Protein AF-A0A159YZ27-F1 (afdb_monomer_lite)

Structure (mmCIF, N/CA/C/O backbone):
data_AF-A0A159YZ27-F1
#
_entry.id   AF-A0A159YZ27-F1
#
loop_
_atom_site.group_PDB
_atom_site.id
_atom_site.type_symbol
_atom_site.label_atom_id
_atom_site.label_alt_id
_atom_site.label_comp_id
_atom_site.label_asym_id
_atom_site.label_entity_id
_atom_site.label_seq_id
_atom_site.pdb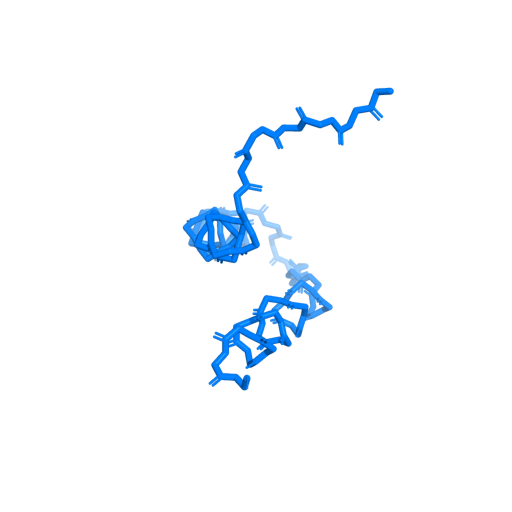x_PDB_ins_code
_atom_site.Cartn_x
_atom_site.Cartn_y
_atom_site.Cartn_z
_atom_site.occupancy
_atom_site.B_iso_or_equiv
_atom_site.auth_seq_id
_atom_site.auth_comp_id
_atom_site.auth_asym_id
_atom_site.auth_atom_id
_atom_site.pdbx_PDB_model_num
ATOM 1 N N . MET A 1 1 ? 10.343 -7.892 16.419 1.00 52.47 1 MET A N 1
ATOM 2 C CA . MET A 1 1 ? 10.545 -7.088 15.191 1.00 52.47 1 MET A CA 1
ATOM 3 C C . MET A 1 1 ? 9.183 -6.624 14.700 1.00 52.47 1 MET A C 1
ATOM 5 O O . MET A 1 1 ? 8.254 -7.409 14.818 1.00 52.47 1 MET A O 1
ATOM 9 N N . GLY A 1 2 ? 9.059 -5.386 14.208 1.00 67.50 2 GLY A N 1
ATOM 10 C CA . GLY A 1 2 ? 7.785 -4.846 13.702 1.00 67.50 2 GLY A CA 1
ATOM 11 C C . GLY A 1 2 ? 7.182 -3.685 14.501 1.00 67.50 2 GLY A C 1
ATOM 12 O O . GLY A 1 2 ? 5.970 -3.620 14.628 1.00 67.50 2 GLY A O 1
ATOM 13 N N . GLN A 1 3 ? 7.994 -2.773 15.039 1.00 64.88 3 GLN A N 1
ATOM 14 C CA . GLN A 1 3 ? 7.498 -1.480 15.527 1.00 64.88 3 GLN A CA 1
ATOM 15 C C . GLN A 1 3 ? 8.107 -0.375 14.666 1.00 64.88 3 GLN A C 1
ATOM 17 O O . GLN A 1 3 ? 9.061 0.288 15.058 1.00 64.88 3 GLN A O 1
ATOM 22 N N . GLY A 1 4 ? 7.616 -0.249 13.433 1.00 70.81 4 GLY A N 1
ATOM 23 C CA . GLY A 1 4 ? 7.775 1.014 12.719 1.00 70.81 4 GLY A CA 1
ATOM 24 C C . GLY A 1 4 ? 6.920 2.055 13.438 1.00 70.81 4 GLY A C 1
ATOM 25 O O . GLY A 1 4 ? 5.789 1.748 13.797 1.00 70.81 4 GLY A O 1
ATOM 26 N N . GLY A 1 5 ? 7.445 3.257 13.671 1.00 82.25 5 GLY A N 1
ATOM 27 C CA . GLY A 1 5 ? 6.755 4.307 14.436 1.00 82.25 5 GLY A CA 1
ATOM 28 C C . GLY A 1 5 ? 5.545 4.943 13.741 1.00 82.25 5 GLY A C 1
ATOM 29 O O . GLY A 1 5 ? 5.064 5.966 14.209 1.00 82.25 5 GLY A O 1
ATOM 30 N N . GLY A 1 6 ? 5.086 4.378 12.622 1.00 85.38 6 GLY A N 1
ATOM 31 C CA . GLY A 1 6 ? 3.987 4.927 11.839 1.00 85.38 6 GLY A CA 1
ATOM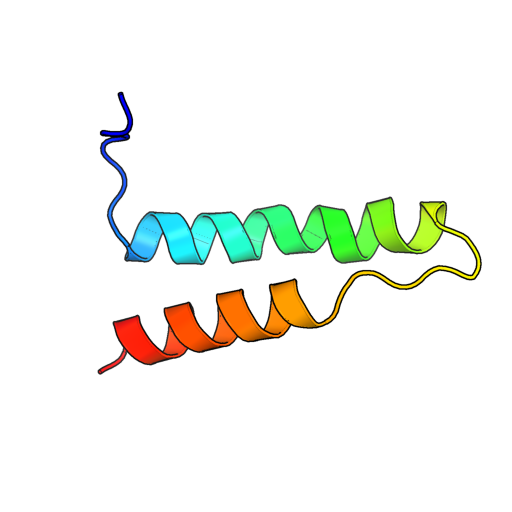 32 C C . GLY A 1 6 ? 2.629 4.592 12.448 1.00 85.38 6 GLY A C 1
ATOM 33 O O . GLY A 1 6 ? 2.332 3.438 12.763 1.00 85.38 6 GLY A O 1
ATOM 34 N N . SER A 1 7 ? 1.787 5.606 12.564 1.00 89.50 7 SER A N 1
ATOM 35 C CA . SER A 1 7 ? 0.366 5.488 12.861 1.00 89.50 7 SER A CA 1
ATOM 36 C C . SER A 1 7 ? -0.385 4.743 11.753 1.00 89.50 7 SER A C 1
ATOM 38 O O . SER A 1 7 ? 0.053 4.634 10.603 1.00 89.50 7 SER A O 1
ATOM 40 N N . ALA A 1 8 ? -1.585 4.264 12.078 1.00 87.31 8 ALA A N 1
ATOM 41 C CA . ALA A 1 8 ? -2.464 3.649 11.089 1.00 87.31 8 ALA A CA 1
ATOM 42 C C . ALA A 1 8 ? -2.838 4.625 9.950 1.00 87.31 8 ALA A C 1
ATOM 44 O O . ALA A 1 8 ? -2.993 4.198 8.804 1.00 87.31 8 ALA A O 1
ATOM 45 N N . ALA A 1 9 ? -2.909 5.931 10.237 1.00 89.50 9 ALA A N 1
ATOM 46 C CA . ALA A 1 9 ? -3.132 6.973 9.237 1.00 89.50 9 ALA A CA 1
ATOM 47 C C . ALA A 1 9 ? -1.965 7.082 8.245 1.00 89.50 9 ALA A C 1
ATOM 49 O O . ALA A 1 9 ? -2.191 7.038 7.034 1.00 89.50 9 ALA A O 1
ATOM 50 N N . GLU A 1 10 ? -0.727 7.128 8.746 1.00 91.25 10 GLU A N 1
ATOM 51 C CA . GLU A 1 10 ? 0.486 7.143 7.915 1.00 91.25 10 GLU A CA 1
ATOM 52 C C . GLU A 1 10 ? 0.602 5.871 7.066 1.00 91.25 10 GLU A C 1
ATOM 54 O O . GLU A 1 10 ? 0.985 5.924 5.897 1.00 91.25 10 GLU A O 1
ATOM 59 N N . LEU A 1 11 ? 0.197 4.720 7.609 1.00 88.94 11 LEU A N 1
ATOM 60 C CA . LEU A 1 11 ? 0.154 3.467 6.858 1.00 88.94 11 LEU A CA 1
ATOM 61 C C . LEU A 1 11 ? -0.879 3.513 5.721 1.00 88.94 11 LEU A C 1
ATOM 63 O O . LEU A 1 11 ? -0.574 3.129 4.589 1.00 88.94 11 LEU A O 1
ATOM 67 N N . ALA A 1 12 ? -2.092 4.006 5.986 1.00 90.94 12 ALA A N 1
ATOM 68 C CA . ALA A 1 12 ? -3.126 4.145 4.961 1.00 90.94 12 ALA A CA 1
ATOM 69 C C . ALA A 1 12 ? -2.730 5.149 3.866 1.00 90.94 12 ALA A C 1
ATOM 71 O O . ALA A 1 12 ? -3.033 4.937 2.688 1.00 90.94 12 ALA A O 1
ATOM 72 N N . GLU A 1 13 ? -2.036 6.223 4.235 1.00 91.06 13 GLU A N 1
ATOM 73 C CA . GLU A 1 13 ? -1.471 7.178 3.287 1.00 91.06 13 GLU A CA 1
ATOM 74 C C . GLU A 1 13 ? -0.372 6.542 2.432 1.00 91.06 13 GLU A C 1
ATOM 76 O O . GLU A 1 13 ? -0.453 6.585 1.204 1.00 91.06 13 GLU A O 1
ATOM 81 N N . GLY A 1 14 ? 0.592 5.857 3.050 1.00 91.75 14 GLY A N 1
ATOM 82 C CA . GLY A 1 14 ? 1.666 5.165 2.338 1.00 91.75 14 GLY A CA 1
ATOM 83 C C . GLY A 1 14 ? 1.148 4.124 1.341 1.00 91.75 14 GLY A C 1
ATOM 84 O O . GLY A 1 14 ? 1.629 4.051 0.205 1.00 91.75 14 GLY A O 1
ATOM 85 N N . LEU A 1 15 ? 0.113 3.360 1.709 1.00 92.31 15 LEU A N 1
ATOM 86 C CA . LEU A 1 15 ? -0.543 2.398 0.814 1.00 92.31 15 LEU A CA 1
ATOM 87 C C . LEU A 1 15 ? -1.243 3.063 -0.380 1.00 92.31 15 LEU A C 1
ATOM 89 O O . LEU A 1 15 ? -1.281 2.470 -1.464 1.00 92.31 15 LEU A O 1
ATOM 93 N N . ARG A 1 16 ? -1.785 4.277 -0.209 1.00 89.69 16 ARG A N 1
ATOM 94 C CA . ARG A 1 16 ? -2.341 5.081 -1.310 1.00 89.69 16 ARG A CA 1
ATOM 95 C C . ARG A 1 16 ? -1.234 5.607 -2.219 1.00 89.69 16 ARG A C 1
ATOM 97 O O . ARG A 1 16 ? -1.285 5.366 -3.423 1.00 89.69 16 ARG A O 1
ATOM 104 N N . THR A 1 17 ? -0.213 6.242 -1.650 1.00 91.81 17 THR A N 1
ATOM 105 C CA . THR A 1 17 ? 0.895 6.863 -2.395 1.00 91.81 17 THR A CA 1
ATOM 106 C C . THR A 1 17 ? 1.667 5.843 -3.226 1.00 91.81 17 THR A C 1
ATOM 108 O O . THR A 1 17 ? 1.862 6.023 -4.426 1.00 91.81 17 THR A O 1
ATOM 111 N N . THR A 1 18 ? 2.044 4.713 -2.627 1.00 91.06 18 THR A N 1
ATOM 112 C CA . THR A 1 18 ? 2.733 3.627 -3.352 1.00 91.06 18 THR A CA 1
ATOM 113 C C . THR A 1 18 ? 1.818 2.911 -4.346 1.00 91.06 18 THR A C 1
ATOM 115 O O . THR A 1 18 ? 2.281 2.339 -5.334 1.00 91.06 18 THR A O 1
ATOM 118 N N . GLY A 1 19 ? 0.505 2.998 -4.135 1.00 91.00 19 GLY A N 1
ATOM 119 C CA . GLY A 1 19 ? -0.505 2.517 -5.064 1.00 91.00 19 GLY A CA 1
ATOM 120 C C . GLY A 1 19 ? -0.445 3.128 -6.438 1.00 91.00 19 GLY A C 1
ATOM 121 O O .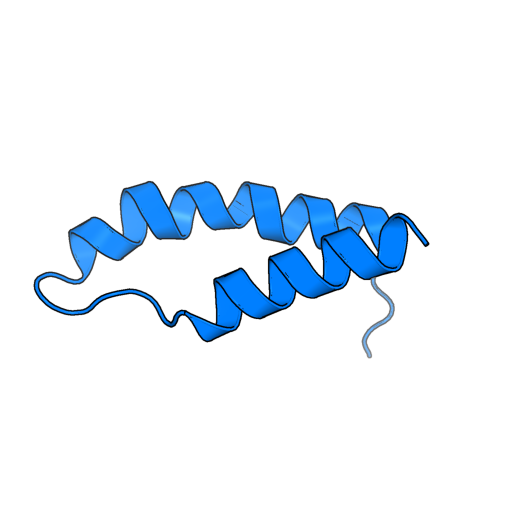 GLY A 1 19 ? -0.559 2.409 -7.428 1.00 91.00 19 GLY A O 1
ATOM 122 N N . TYR A 1 20 ? -0.189 4.431 -6.487 1.00 90.81 20 TYR A N 1
ATOM 123 C CA . TYR A 1 20 ? -0.067 5.154 -7.739 1.00 90.81 20 TYR A CA 1
ATOM 124 C C . TYR A 1 20 ? 1.015 4.542 -8.635 1.00 90.81 20 TYR A C 1
ATOM 126 O O . TYR A 1 20 ? 0.778 4.314 -9.819 1.00 90.81 20 TYR A O 1
ATOM 134 N N . PHE A 1 21 ? 2.180 4.204 -8.073 1.00 92.50 21 PHE A N 1
ATOM 135 C CA . PHE A 1 21 ? 3.248 3.541 -8.822 1.00 92.50 21 PHE A CA 1
ATOM 136 C C . PHE A 1 21 ? 2.812 2.168 -9.337 1.00 92.50 21 PHE A C 1
ATOM 138 O O . PHE A 1 21 ? 3.036 1.845 -10.503 1.00 92.50 21 PHE A O 1
ATOM 145 N N . LEU A 1 22 ? 2.166 1.362 -8.492 1.00 91.44 22 LEU A N 1
ATOM 146 C CA . LEU A 1 22 ? 1.684 0.052 -8.916 1.00 91.44 22 LEU A CA 1
ATOM 147 C C . LEU A 1 22 ? 0.711 0.193 -10.093 1.00 91.44 22 LEU A C 1
ATOM 149 O O . LEU A 1 22 ? 0.890 -0.462 -11.113 1.00 91.44 22 LEU A O 1
ATOM 153 N N . GLU A 1 23 ? -0.260 1.092 -9.992 1.00 89.94 23 GLU A N 1
ATOM 154 C CA . GLU A 1 23 ? -1.309 1.279 -10.999 1.00 89.94 23 GLU A CA 1
ATOM 155 C C . GLU A 1 23 ? -0.787 1.888 -12.307 1.00 89.94 23 GLU A C 1
ATOM 157 O O . GLU A 1 23 ? -1.154 1.427 -13.383 1.00 89.94 23 GLU A O 1
ATOM 162 N N . HIS A 1 24 ? 0.113 2.870 -12.238 1.00 91.00 24 HIS A N 1
ATOM 163 C CA . HIS A 1 24 ? 0.541 3.636 -13.416 1.00 91.00 24 HIS A CA 1
ATOM 164 C C . HIS A 1 24 ? 1.876 3.174 -14.006 1.00 91.00 24 HIS A C 1
ATOM 166 O O . HIS A 1 24 ? 2.228 3.576 -15.114 1.00 91.00 24 HIS A O 1
ATOM 172 N N . ARG A 1 25 ? 2.658 2.370 -13.275 1.00 92.69 25 ARG A N 1
ATOM 173 C CA . ARG A 1 25 ? 3.981 1.895 -13.719 1.00 92.69 25 ARG A CA 1
ATOM 174 C C . ARG A 1 25 ? 4.051 0.381 -13.787 1.00 92.69 25 ARG A C 1
ATOM 176 O O . ARG A 1 25 ? 4.489 -0.145 -14.805 1.00 92.69 25 ARG A O 1
ATOM 183 N N . VAL A 1 26 ? 3.596 -0.320 -12.748 1.00 91.69 26 VAL A N 1
ATOM 184 C CA . VAL A 1 26 ? 3.673 -1.791 -12.715 1.00 91.69 26 VAL A CA 1
ATOM 185 C C . VAL A 1 26 ? 2.574 -2.428 -13.553 1.00 91.69 26 VAL A C 1
ATOM 187 O O . VAL A 1 26 ? 2.880 -3.308 -14.347 1.00 91.69 26 VAL A O 1
ATOM 190 N N . ALA A 1 27 ? 1.321 -1.982 -13.440 1.00 91.31 27 ALA A N 1
ATOM 191 C CA . ALA A 1 27 ? 0.219 -2.573 -14.199 1.00 91.31 27 ALA A CA 1
ATOM 192 C C . ALA A 1 27 ? 0.459 -2.541 -15.724 1.00 91.31 27 ALA A C 1
ATOM 194 O O . ALA A 1 27 ? 0.290 -3.587 -16.347 1.00 91.31 27 ALA A O 1
ATOM 195 N N . PRO A 1 28 ? 0.948 -1.436 -16.331 1.00 89.75 28 PRO A N 1
ATOM 196 C CA . PRO A 1 28 ? 1.306 -1.433 -17.752 1.00 89.75 28 PRO A CA 1
ATOM 197 C C . PRO A 1 28 ? 2.451 -2.393 -18.107 1.00 89.75 28 PRO A C 1
ATOM 199 O O . PRO A 1 28 ? 2.478 -2.938 -19.206 1.00 89.75 28 PRO A O 1
ATOM 202 N N . ALA A 1 29 ? 3.394 -2.619 -17.188 1.00 91.62 29 ALA A N 1
ATOM 203 C CA . ALA A 1 29 ? 4.539 -3.504 -17.405 1.00 91.62 29 ALA A CA 1
ATOM 204 C C . ALA A 1 29 ? 4.192 -5.001 -17.284 1.00 91.62 29 ALA A C 1
ATOM 206 O O . ALA A 1 29 ? 5.013 -5.847 -17.631 1.00 91.62 29 ALA A O 1
ATOM 207 N N . LEU A 1 30 ? 2.995 -5.341 -16.794 1.00 89.38 30 LEU A N 1
ATOM 208 C CA . LEU A 1 30 ? 2.550 -6.723 -16.594 1.00 89.38 30 LEU A CA 1
ATOM 209 C C . LEU A 1 30 ? 1.830 -7.336 -17.813 1.00 89.38 30 LEU A C 1
ATOM 211 O O . LEU A 1 30 ? 1.433 -8.502 -17.750 1.00 89.38 30 LEU A O 1
ATOM 215 N N . GLY A 1 31 ? 1.668 -6.594 -18.914 1.00 87.44 31 GLY A N 1
ATOM 216 C CA . GLY A 1 31 ? 0.958 -7.069 -20.109 1.00 87.44 31 GLY A CA 1
ATOM 217 C C . GLY A 1 31 ? -0.513 -7.378 -19.809 1.00 87.44 31 GLY A C 1
ATOM 218 O O . GLY A 1 31 ? -1.218 -6.550 -19.238 1.00 87.44 31 GLY A O 1
ATOM 219 N N . ASP A 1 32 ? -0.976 -8.587 -20.139 1.00 86.69 32 ASP A N 1
ATOM 220 C CA . ASP A 1 32 ? -2.365 -9.022 -19.896 1.00 86.69 32 ASP A CA 1
ATOM 221 C C . ASP A 1 32 ? -2.700 -9.265 -18.415 1.00 86.69 32 ASP A C 1
ATOM 223 O O . ASP A 1 32 ? -3.860 -9.468 -18.038 1.00 86.69 32 ASP A O 1
ATOM 227 N N . ARG A 1 33 ? -1.695 -9.259 -17.534 1.00 84.31 33 ARG A N 1
ATOM 228 C CA . ARG A 1 33 ? -1.895 -9.556 -16.119 1.00 84.31 33 ARG A CA 1
ATOM 229 C C . ARG A 1 33 ? -2.235 -8.291 -15.337 1.00 84.31 33 ARG A C 1
ATOM 231 O O . ARG A 1 33 ? -1.392 -7.438 -15.081 1.00 84.31 33 ARG A O 1
ATOM 238 N N . ARG A 1 34 ? -3.475 -8.221 -14.855 1.00 85.12 34 ARG A N 1
ATOM 239 C CA . ARG A 1 34 ? -3.924 -7.151 -13.953 1.00 85.12 34 ARG A CA 1
ATOM 240 C C . ARG A 1 34 ? -3.329 -7.295 -12.552 1.00 85.12 34 ARG A C 1
ATOM 242 O O . ARG A 1 34 ? -2.996 -8.395 -12.101 1.00 85.12 34 ARG A O 1
ATOM 249 N N . LEU A 1 35 ? -3.246 -6.175 -11.837 1.00 88.25 35 LEU A N 1
ATOM 250 C CA . LEU A 1 35 ? -2.919 -6.181 -10.413 1.00 88.25 35 LEU A CA 1
ATOM 251 C C . LEU A 1 35 ? -4.023 -6.875 -9.590 1.00 88.25 35 LEU A C 1
ATOM 253 O O . LEU A 1 35 ? -5.193 -6.818 -9.969 1.00 88.25 35 LEU A O 1
ATOM 257 N N . PRO A 1 36 ? -3.691 -7.493 -8.441 1.00 90.56 36 PRO A N 1
ATOM 258 C CA . PRO A 1 36 ? -4.695 -8.095 -7.570 1.00 90.56 36 PRO A CA 1
ATOM 259 C C . PRO A 1 36 ? -5.651 -7.061 -6.953 1.00 90.56 36 PRO A C 1
ATOM 261 O O . PRO A 1 36 ? -5.232 -6.178 -6.201 1.00 90.56 36 PRO A O 1
ATOM 264 N N . GLU A 1 37 ? -6.958 -7.251 -7.155 1.00 90.12 37 GLU A N 1
ATOM 265 C CA . GLU A 1 37 ? -8.018 -6.421 -6.550 1.00 90.12 37 GLU A CA 1
ATOM 266 C C . GLU A 1 37 ? -7.985 -6.409 -5.014 1.00 90.12 37 GLU A C 1
ATOM 268 O O . GLU A 1 37 ? -8.419 -5.445 -4.382 1.00 90.12 37 GLU A O 1
ATOM 273 N N . ALA A 1 38 ? -7.451 -7.467 -4.396 1.00 93.31 38 ALA A N 1
ATOM 274 C CA . ALA A 1 38 ? -7.332 -7.584 -2.944 1.00 93.31 38 ALA A CA 1
ATOM 275 C C . ALA A 1 38 ? -6.585 -6.394 -2.318 1.00 93.31 38 ALA A C 1
ATOM 277 O O . ALA A 1 38 ? -6.968 -5.932 -1.243 1.00 93.31 38 ALA A O 1
ATOM 278 N N . ARG A 1 39 ? -5.579 -5.841 -3.014 1.00 89.31 39 ARG A N 1
ATOM 279 C CA . ARG A 1 39 ? -4.842 -4.660 -2.546 1.00 89.31 39 ARG A CA 1
ATOM 280 C C . ARG A 1 39 ? -5.763 -3.447 -2.428 1.00 89.31 39 ARG A C 1
ATOM 282 O O . ARG A 1 39 ? -5.788 -2.797 -1.386 1.00 89.31 39 ARG A O 1
ATOM 289 N N . ARG A 1 40 ? -6.507 -3.139 -3.495 1.00 88.88 40 ARG A N 1
ATOM 290 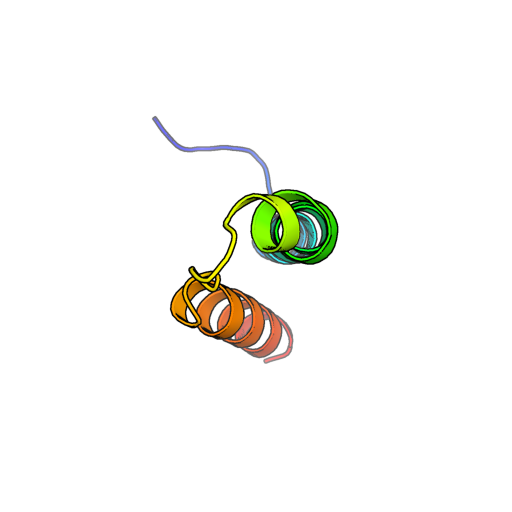C CA . ARG A 1 40 ? -7.423 -1.993 -3.525 1.00 88.88 40 ARG A CA 1
ATOM 291 C C . ARG A 1 40 ? -8.459 -2.114 -2.408 1.00 88.88 40 ARG A C 1
ATOM 293 O O . ARG A 1 40 ? -8.646 -1.175 -1.641 1.00 88.88 40 ARG A O 1
ATOM 300 N N . ARG A 1 41 ? -9.047 -3.306 -2.253 1.00 92.75 41 ARG A N 1
ATOM 301 C CA . ARG A 1 41 ? -10.022 -3.601 -1.189 1.00 92.75 41 ARG A CA 1
ATOM 302 C C . ARG A 1 41 ? -9.451 -3.371 0.211 1.00 92.75 41 ARG A C 1
ATOM 304 O O . ARG A 1 41 ? -1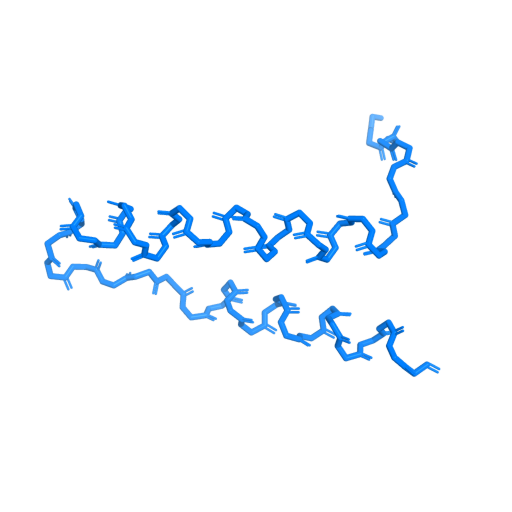0.138 -2.792 1.048 1.00 92.75 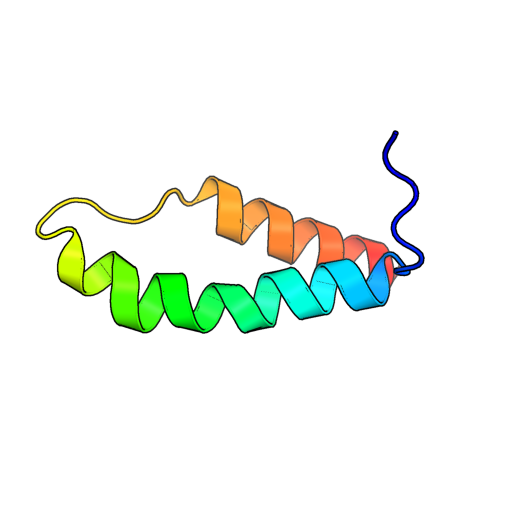41 ARG A O 1
ATOM 311 N N . LEU A 1 42 ? -8.207 -3.790 0.457 1.00 92.56 42 LEU A N 1
ATOM 312 C CA . LEU A 1 42 ? -7.526 -3.567 1.734 1.00 92.56 42 LEU A CA 1
ATOM 313 C C . LEU A 1 42 ? -7.313 -2.073 2.012 1.00 92.56 42 LEU A C 1
ATOM 315 O O . LEU A 1 42 ? -7.660 -1.601 3.091 1.00 92.56 42 LEU A O 1
ATOM 319 N N . ALA A 1 43 ? -6.784 -1.322 1.042 1.00 91.12 43 ALA A N 1
ATOM 320 C CA . ALA A 1 43 ? -6.541 0.113 1.202 1.00 91.12 43 ALA A CA 1
ATOM 321 C C . ALA A 1 43 ? -7.841 0.889 1.479 1.00 91.12 43 ALA A C 1
ATOM 323 O O . ALA A 1 43 ? -7.878 1.758 2.349 1.00 91.12 43 ALA A O 1
ATOM 324 N N . GLU A 1 44 ? -8.929 0.541 0.789 1.00 91.44 44 GLU A N 1
ATOM 325 C CA . GLU A 1 44 ? -10.253 1.119 1.033 1.00 91.44 44 GLU A CA 1
ATOM 326 C C . GLU A 1 44 ? -10.811 0.764 2.414 1.00 91.44 44 GLU A C 1
ATOM 328 O O . GLU A 1 44 ? -11.414 1.616 3.065 1.00 91.44 44 GLU A O 1
ATOM 333 N N . ALA A 1 45 ? -10.625 -0.478 2.870 1.00 93.56 45 ALA A N 1
ATOM 334 C CA . ALA A 1 45 ? -11.070 -0.910 4.192 1.00 93.56 45 ALA A CA 1
ATOM 335 C C . ALA A 1 45 ? -10.342 -0.153 5.308 1.00 93.56 45 ALA A C 1
ATOM 337 O O . ALA A 1 45 ? -10.997 0.353 6.213 1.00 93.56 45 ALA A O 1
ATOM 338 N N . LEU A 1 46 ? -9.020 0.007 5.197 1.00 92.50 46 LEU A N 1
ATOM 339 C CA . LEU A 1 46 ? -8.227 0.800 6.142 1.00 92.50 46 LEU A CA 1
ATOM 340 C C . LEU A 1 46 ? -8.639 2.275 6.129 1.00 92.50 46 LEU A C 1
ATOM 342 O O . LEU A 1 46 ? -8.794 2.882 7.181 1.00 92.50 46 LEU A O 1
ATOM 346 N N . ALA A 1 47 ? -8.886 2.847 4.946 1.00 89.88 47 ALA A N 1
ATOM 347 C CA . ALA A 1 47 ? -9.364 4.223 4.837 1.00 89.88 47 ALA A CA 1
ATOM 348 C C . ALA A 1 47 ? -10.759 4.425 5.454 1.00 89.88 47 ALA A C 1
ATOM 350 O O . ALA A 1 47 ? -11.049 5.519 5.924 1.00 89.88 47 ALA A O 1
ATOM 351 N N . ARG A 1 48 ? -11.632 3.407 5.431 1.00 92.31 48 ARG A N 1
ATOM 352 C CA . ARG A 1 48 ? -12.924 3.435 6.141 1.00 92.31 48 ARG A CA 1
ATOM 353 C C . ARG A 1 48 ? -12.725 3.352 7.652 1.00 92.31 48 ARG A C 1
ATOM 355 O O . ARG A 1 48 ? -13.179 4.251 8.338 1.00 92.31 48 ARG A O 1
ATOM 362 N N . ALA A 1 49 ? -11.954 2.376 8.127 1.00 92.00 49 ALA A N 1
ATOM 363 C CA . ALA A 1 49 ? -11.718 2.152 9.554 1.00 92.00 49 ALA A CA 1
ATOM 364 C C . ALA A 1 49 ? -11.035 3.323 10.288 1.00 92.00 49 ALA A C 1
ATOM 366 O O . ALA A 1 49 ? -11.053 3.359 11.507 1.00 92.00 49 ALA A O 1
ATOM 367 N N . LEU A 1 50 ? -10.399 4.250 9.564 1.00 90.00 50 LEU A N 1
ATOM 368 C CA . LEU A 1 50 ? -9.783 5.459 10.128 1.00 90.00 50 LEU A CA 1
ATOM 369 C C . LEU A 1 50 ? -10.711 6.680 10.157 1.00 90.00 50 LEU A C 1
ATOM 371 O O . LEU A 1 50 ? -10.311 7.730 10.655 1.00 90.00 50 LEU A O 1
ATOM 375 N N . ARG A 1 51 ? -11.893 6.583 9.540 1.00 84.38 51 ARG A N 1
ATOM 376 C CA . ARG A 1 51 ? -12.922 7.632 9.564 1.00 84.38 51 ARG A CA 1
ATOM 377 C C . ARG A 1 51 ? -13.970 7.403 10.652 1.00 84.38 51 ARG A C 1
ATOM 379 O O . ARG A 1 51 ? -14.627 8.372 11.023 1.00 84.38 51 ARG A O 1
ATOM 386 N N . ASP A 1 52 ? -14.121 6.153 11.081 1.00 73.00 52 ASP A N 1
ATOM 387 C CA . ASP A 1 52 ? -15.005 5.707 12.162 1.00 73.00 52 ASP A CA 1
ATOM 388 C C . ASP A 1 52 ? -14.295 5.818 13.524 1.00 73.00 52 ASP A C 1
ATOM 390 O O . ASP A 1 52 ? -14.987 6.110 14.525 1.00 73.00 52 ASP A O 1
#

Secondary structure (DSSP, 8-state):
----S--HHHHHHHHHHHHHHIIIIIHHHTTT-PPPHHHHHHHHHHHHHTT-

Sequence (52 aa):
MGQGGGSAAELAEGLRTTGYFLEHRVAPALGDRRLPEARRRLAEALARALRD

Foldseek 3Di:
DDCDVDDLVNVLVVLVVVVVCCVVPVQVVVPPDGDDPVSVVVSVVSVVVVVD

Radius of gyration: 13.04 Å; chains: 1; bounding box: 26×17×36 Å

pLDDT: mean 87.71, std 7.88, range [52.47, 93.56]

Organism: NCBI:txid1335048